Protein AF-A0A812J2Q9-F1 (afdb_monomer)

Sequence (132 aa):
MSLLRCLLPVFALGRAQEILLILEDYWERNSDLHEIPIFYNSPMATKCLRIFETYTNMCSVSVQEQANRCNNPWVLKYIQNMPDRHSFAAAEAEMGACVVLADTVQIHMSCPKSPPSFLGQKIAKVFGYPLS

Solvent-accessible surface area (backbone atoms only — not comparable to full-atom values): 7773 Å² total; per-residue (Å²): 134,87,72,50,70,48,69,43,81,31,55,61,66,67,71,40,57,55,51,51,47,51,51,42,56,49,46,73,75,33,72,84,48,68,81,45,52,35,36,35,38,42,77,57,37,57,55,43,39,56,50,48,58,74,46,34,88,78,50,58,69,71,59,35,54,38,38,74,69,74,43,56,79,66,65,61,88,64,52,42,82,46,90,47,70,68,61,47,56,54,48,57,75,74,51,64,52,37,38,38,39,34,23,56,68,54,52,63,70,68,41,84,81,67,61,81,71,58,61,57,53,54,44,29,65,73,74,69,48,83,87,129

Structure (mmCIF, N/CA/C/O backbone):
data_AF-A0A812J2Q9-F1
#
_entry.id   AF-A0A812J2Q9-F1
#
loop_
_atom_site.group_PDB
_atom_site.id
_atom_site.type_symbol
_atom_site.label_atom_id
_atom_site.label_alt_id
_atom_site.label_comp_id
_atom_site.label_asym_id
_atom_site.label_entity_id
_atom_site.label_seq_id
_atom_site.pdbx_PDB_ins_code
_atom_site.Cartn_x
_atom_site.Cartn_y
_atom_site.Cartn_z
_atom_site.occupancy
_atom_site.B_iso_or_equiv
_atom_site.auth_seq_id
_atom_site.auth_comp_id
_atom_site.auth_asym_id
_atom_site.auth_atom_id
_atom_site.pdbx_PDB_model_num
ATOM 1 N N . MET A 1 1 ? -0.285 -3.917 -28.839 1.00 39.91 1 MET A N 1
ATOM 2 C CA . MET A 1 1 ? -0.901 -3.894 -27.497 1.00 39.91 1 MET A CA 1
ATOM 3 C C . MET A 1 1 ? -0.196 -2.828 -26.686 1.00 39.91 1 MET A C 1
ATOM 5 O O . MET A 1 1 ? 1.020 -2.881 -26.561 1.00 39.91 1 MET A O 1
ATOM 9 N N . SER A 1 2 ? -0.923 -1.799 -26.264 1.00 44.34 2 SER A N 1
ATOM 10 C CA . SER A 1 2 ? -0.351 -0.651 -25.561 1.00 44.34 2 SER A CA 1
ATOM 11 C C . SER A 1 2 ? 0.029 -1.063 -24.138 1.00 44.34 2 SER A C 1
ATOM 13 O O . SER A 1 2 ? -0.849 -1.309 -23.320 1.00 44.34 2 SER A O 1
ATOM 15 N N . LEU A 1 3 ? 1.328 -1.166 -23.851 1.00 52.91 3 LEU A N 1
ATOM 16 C CA . LEU A 1 3 ? 1.852 -1.415 -22.506 1.00 52.91 3 LEU A CA 1
ATOM 17 C C . LEU A 1 3 ? 1.645 -0.150 -21.656 1.00 52.91 3 LEU A C 1
ATOM 19 O O . LEU A 1 3 ? 2.467 0.767 -21.681 1.00 52.91 3 LEU A O 1
ATOM 23 N N . LEU A 1 4 ? 0.509 -0.056 -20.963 1.00 58.88 4 LEU A N 1
ATOM 24 C CA . LEU A 1 4 ? 0.210 1.049 -20.051 1.00 58.88 4 LEU A CA 1
ATOM 25 C C . LEU A 1 4 ? 0.836 0.760 -18.687 1.00 58.88 4 LEU A C 1
ATOM 27 O O . LEU A 1 4 ? 0.384 -0.109 -17.951 1.00 58.88 4 LEU A O 1
ATOM 31 N N . ARG A 1 5 ? 1.902 1.494 -18.363 1.00 69.00 5 ARG A N 1
ATOM 32 C CA . ARG A 1 5 ? 2.649 1.353 -17.109 1.00 69.00 5 ARG A CA 1
ATOM 33 C C . ARG A 1 5 ? 2.601 2.661 -16.339 1.00 69.00 5 ARG A C 1
ATOM 35 O O . ARG A 1 5 ? 2.978 3.704 -16.880 1.00 69.00 5 ARG A O 1
ATOM 42 N N . CYS A 1 6 ? 2.168 2.601 -15.084 1.00 75.12 6 CYS A N 1
ATOM 43 C CA . CYS A 1 6 ? 2.201 3.740 -14.175 1.00 75.12 6 CYS A CA 1
ATOM 44 C C . CYS A 1 6 ? 3.389 3.586 -13.223 1.00 75.12 6 CYS A C 1
ATOM 46 O O . CYS A 1 6 ? 3.430 2.651 -12.427 1.00 75.12 6 CYS A O 1
ATOM 48 N N . LEU A 1 7 ? 4.359 4.498 -13.314 1.00 73.12 7 LEU A N 1
ATOM 49 C CA . LEU A 1 7 ? 5.449 4.602 -12.347 1.00 73.12 7 LEU A CA 1
ATOM 50 C C . LEU A 1 7 ? 5.128 5.741 -11.380 1.00 73.12 7 LEU A C 1
ATOM 52 O O . LEU A 1 7 ? 5.031 6.896 -11.799 1.00 73.12 7 LEU A O 1
ATOM 56 N N . LEU A 1 8 ? 4.986 5.412 -10.100 1.00 77.25 8 LEU A N 1
ATOM 57 C CA . LEU A 1 8 ? 4.725 6.365 -9.028 1.00 77.25 8 LEU A CA 1
ATOM 58 C C . LEU A 1 8 ? 6.016 6.584 -8.230 1.00 77.25 8 LEU A C 1
ATOM 60 O O . LEU A 1 8 ? 6.383 5.723 -7.426 1.00 77.25 8 LEU A O 1
ATOM 64 N N . PRO A 1 9 ? 6.733 7.706 -8.441 1.00 73.06 9 PRO A N 1
ATOM 65 C CA . PRO A 1 9 ? 7.849 8.067 -7.582 1.00 73.06 9 PRO A CA 1
ATOM 66 C C . PRO A 1 9 ? 7.309 8.442 -6.207 1.00 73.06 9 PRO A C 1
ATOM 68 O O . PRO A 1 9 ? 6.623 9.451 -6.045 1.00 73.06 9 PRO A O 1
ATOM 71 N N . VAL A 1 10 ? 7.638 7.636 -5.207 1.00 73.75 10 VAL A N 1
ATOM 72 C CA . VAL A 1 10 ? 7.234 7.879 -3.824 1.00 73.75 10 VAL A CA 1
ATOM 73 C C . VAL A 1 10 ? 8.465 8.018 -2.941 1.00 73.75 10 VAL A C 1
ATOM 75 O O . VAL A 1 10 ? 9.442 7.293 -3.089 1.00 73.75 10 VAL A O 1
ATOM 78 N N . PHE A 1 11 ? 8.467 8.968 -2.011 1.00 69.31 11 PHE A N 1
ATOM 79 C CA . PHE A 1 11 ? 9.503 8.980 -0.978 1.00 69.31 11 PHE A CA 1
ATOM 80 C C . PHE A 1 11 ? 9.246 7.835 -0.004 1.00 69.31 11 PHE A C 1
ATOM 82 O O . PHE A 1 11 ? 8.108 7.590 0.368 1.00 69.31 11 PHE A O 1
ATOM 89 N N . ALA A 1 12 ? 10.289 7.143 0.442 1.00 60.22 12 ALA A N 1
ATOM 90 C CA . ALA A 1 12 ? 10.134 5.928 1.241 1.00 60.22 12 ALA A CA 1
ATOM 91 C C . ALA A 1 12 ? 9.464 6.121 2.624 1.00 60.22 12 ALA A C 1
ATOM 93 O O . ALA A 1 12 ? 9.174 5.136 3.298 1.00 60.22 12 ALA A O 1
ATOM 94 N N . LEU A 1 13 ? 9.237 7.367 3.057 1.00 67.69 13 LEU A N 1
ATOM 95 C CA . LEU A 1 13 ? 8.728 7.742 4.377 1.00 67.69 13 LEU A CA 1
ATOM 96 C C . LEU A 1 13 ? 7.696 8.876 4.263 1.00 67.69 13 LEU A C 1
ATOM 98 O O . LEU A 1 13 ? 7.856 9.792 3.454 1.00 67.69 13 LEU A O 1
ATOM 102 N N . GLY A 1 14 ? 6.658 8.835 5.103 1.00 74.62 14 GLY A N 1
ATOM 103 C CA . GLY A 1 14 ? 5.620 9.866 5.181 1.00 74.62 14 GLY A CA 1
ATOM 104 C C . GLY A 1 14 ? 4.428 9.580 4.266 1.00 74.62 14 GLY A C 1
ATOM 105 O O . GLY A 1 14 ? 3.842 8.502 4.321 1.00 74.62 14 GLY A O 1
ATOM 106 N N . ARG A 1 15 ? 4.066 10.536 3.399 1.00 71.50 15 ARG A N 1
ATOM 107 C CA . ARG A 1 15 ? 2.838 10.493 2.573 1.00 71.50 15 ARG A CA 1
ATOM 108 C C . ARG A 1 15 ? 2.722 9.274 1.654 1.00 71.50 15 ARG A C 1
ATOM 110 O O . ARG A 1 15 ? 1.622 8.908 1.263 1.00 71.50 15 ARG A O 1
ATOM 117 N N . ALA A 1 16 ? 3.834 8.624 1.326 1.00 74.31 16 ALA A N 1
ATOM 118 C CA . ALA A 1 16 ? 3.821 7.400 0.532 1.00 74.31 16 ALA A CA 1
ATOM 119 C C . ALA A 1 16 ? 3.086 6.242 1.211 1.00 74.31 16 ALA A C 1
ATOM 121 O O . ALA A 1 16 ? 2.494 5.415 0.530 1.00 74.31 16 ALA A O 1
ATOM 122 N N . GLN A 1 17 ? 3.098 6.182 2.541 1.00 76.56 17 GLN A N 1
ATOM 123 C CA . GLN A 1 17 ? 2.401 5.124 3.268 1.00 76.56 17 GLN A CA 1
ATOM 124 C C . GLN A 1 17 ? 0.895 5.336 3.266 1.00 76.56 17 GLN A C 1
ATOM 126 O O . GLN A 1 17 ? 0.155 4.373 3.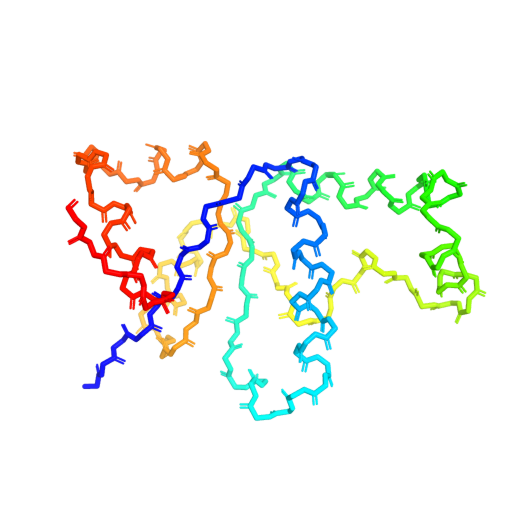120 1.00 76.56 17 GLN A O 1
ATOM 131 N N . GLU A 1 18 ? 0.445 6.590 3.321 1.00 80.44 18 GLU A N 1
ATOM 132 C CA . GLU A 1 18 ? -0.958 6.919 3.065 1.00 80.44 18 GLU A CA 1
ATOM 133 C C . GLU A 1 18 ? -1.358 6.519 1.640 1.00 80.44 18 GLU A C 1
ATOM 135 O O . GLU A 1 18 ? -2.406 5.915 1.457 1.00 80.44 18 GLU A O 1
ATOM 140 N N . ILE A 1 19 ? -0.506 6.781 0.639 1.00 82.81 19 ILE A N 1
ATOM 141 C CA . ILE A 1 19 ? -0.764 6.365 -0.751 1.00 82.81 19 ILE A CA 1
ATOM 142 C C . ILE A 1 19 ? -0.884 4.840 -0.857 1.00 82.81 19 ILE A C 1
ATOM 144 O O . ILE A 1 19 ? -1.794 4.364 -1.525 1.00 82.81 19 ILE A O 1
ATOM 148 N N . LEU A 1 20 ? -0.014 4.075 -0.191 1.00 83.62 20 LEU A N 1
ATOM 149 C CA . LEU A 1 20 ? -0.105 2.611 -0.166 1.00 83.62 20 LEU A CA 1
ATOM 150 C C . LEU A 1 20 ? -1.434 2.137 0.44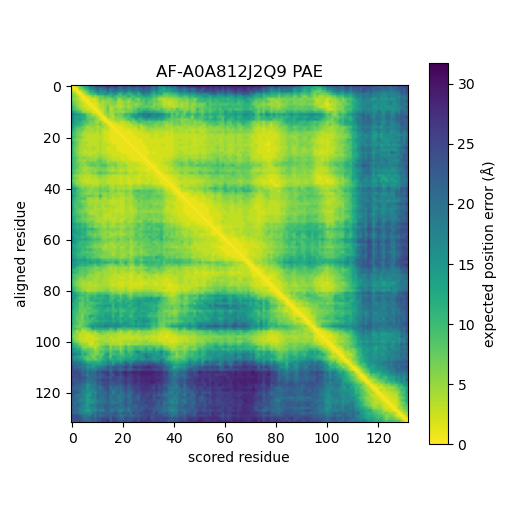1 1.00 83.62 20 LEU A C 1
ATOM 152 O O . LEU A 1 20 ? -2.087 1.282 -0.143 1.00 83.62 20 LEU A O 1
ATOM 156 N N . LEU A 1 21 ? -1.861 2.726 1.562 1.00 83.94 21 LEU A N 1
ATOM 157 C CA . LEU A 1 21 ? -3.135 2.388 2.206 1.00 83.94 21 LEU A CA 1
ATOM 158 C C . LEU A 1 21 ? -4.351 2.780 1.354 1.00 83.94 21 LEU A C 1
ATOM 160 O O . LEU A 1 21 ? -5.315 2.026 1.277 1.00 83.94 21 LEU A O 1
ATOM 164 N N . ILE A 1 22 ? -4.307 3.943 0.697 1.00 86.06 22 ILE A N 1
ATOM 165 C CA . ILE A 1 22 ? -5.374 4.401 -0.203 1.00 86.06 22 ILE A CA 1
ATOM 166 C C . ILE A 1 22 ? -5.472 3.482 -1.421 1.00 86.06 22 ILE A C 1
ATOM 168 O O . ILE A 1 22 ? -6.575 3.123 -1.819 1.00 86.06 22 ILE A O 1
ATOM 172 N N . LEU A 1 23 ? -4.338 3.101 -2.016 1.00 85.50 23 LEU A N 1
ATOM 173 C CA . LEU A 1 23 ? -4.314 2.176 -3.148 1.00 85.50 23 LEU A CA 1
ATOM 174 C C . LEU A 1 23 ? -4.844 0.797 -2.753 1.00 85.50 23 LEU A C 1
ATOM 176 O O . LEU A 1 23 ? -5.613 0.219 -3.512 1.00 85.50 23 LEU A O 1
ATOM 180 N N . GLU A 1 24 ? -4.484 0.304 -1.570 1.00 86.94 24 GLU A N 1
ATOM 181 C CA . GLU A 1 24 ? -4.987 -0.961 -1.029 1.00 86.94 24 GLU A CA 1
ATOM 182 C C . GLU A 1 24 ? -6.515 -0.937 -0.843 1.00 86.94 24 GLU A C 1
ATOM 184 O O . GLU A 1 24 ? -7.199 -1.821 -1.355 1.00 86.94 24 GLU A O 1
ATOM 189 N N . ASP A 1 25 ? -7.068 0.097 -0.194 1.00 85.75 25 ASP A N 1
ATOM 190 C CA . ASP A 1 25 ? -8.524 0.255 -0.004 1.00 85.75 25 ASP A CA 1
ATOM 191 C C . ASP A 1 25 ? -9.255 0.465 -1.342 1.00 85.75 25 ASP A C 1
ATOM 193 O O . ASP A 1 25 ? -10.354 -0.047 -1.558 1.00 85.75 25 ASP A O 1
ATOM 197 N N . TYR A 1 26 ? -8.637 1.183 -2.284 1.00 87.81 26 TYR A N 1
ATOM 198 C CA . TYR A 1 26 ? -9.201 1.376 -3.616 1.00 87.81 26 TYR A CA 1
ATOM 199 C C . TYR A 1 26 ? -9.236 0.068 -4.413 1.00 87.81 26 TYR A C 1
ATOM 201 O O . TYR A 1 26 ? -10.263 -0.235 -5.016 1.00 87.81 26 TYR A O 1
ATOM 209 N N . TRP A 1 27 ? -8.171 -0.738 -4.384 1.00 90.06 27 TRP A N 1
ATOM 210 C CA . TRP A 1 27 ? -8.173 -2.055 -5.025 1.00 90.06 27 TRP A CA 1
ATOM 211 C C . TRP A 1 27 ? -9.158 -3.007 -4.350 1.00 90.06 27 TRP A C 1
ATOM 213 O O . TRP A 1 27 ? -9.883 -3.711 -5.043 1.00 90.06 27 TRP A O 1
ATOM 223 N N . GLU A 1 28 ? -9.276 -2.994 -3.020 1.00 88.00 28 GLU A N 1
ATOM 224 C CA . GLU A 1 28 ? -10.245 -3.839 -2.310 1.00 88.00 28 GLU A CA 1
ATOM 225 C C . GLU A 1 28 ? -11.697 -3.563 -2.747 1.00 88.00 28 GLU A C 1
ATOM 227 O O . GLU A 1 28 ? -12.504 -4.489 -2.828 1.00 88.00 28 GLU A O 1
ATOM 232 N N . ARG A 1 29 ? -12.023 -2.310 -3.092 1.00 88.38 29 ARG A N 1
ATOM 233 C CA . ARG A 1 29 ? -13.367 -1.888 -3.528 1.00 88.38 29 ARG A CA 1
ATOM 234 C C . ARG A 1 29 ? -13.650 -2.084 -5.020 1.00 88.38 29 ARG A C 1
ATOM 236 O O . ARG A 1 29 ? -14.819 -2.068 -5.399 1.00 88.38 29 ARG A O 1
ATOM 243 N N . ASN A 1 30 ? -12.621 -2.242 -5.852 1.00 89.31 30 ASN A N 1
ATOM 244 C CA . ASN A 1 30 ? -12.739 -2.299 -7.313 1.00 89.31 30 ASN A CA 1
ATOM 245 C C . ASN A 1 30 ? -12.169 -3.627 -7.832 1.00 89.31 30 ASN A C 1
ATOM 247 O O . ASN A 1 30 ? -10.983 -3.741 -8.146 1.00 89.31 30 ASN A O 1
ATOM 251 N N . SER A 1 31 ? -13.021 -4.653 -7.908 1.00 88.75 31 SER A N 1
ATOM 252 C CA . SER A 1 31 ? -12.631 -6.005 -8.339 1.00 88.75 31 SER A CA 1
ATOM 253 C C . SER A 1 31 ? -12.173 -6.082 -9.798 1.00 88.75 31 SER A C 1
ATOM 255 O O . SER A 1 31 ? -11.406 -6.964 -10.162 1.00 88.75 31 SER A O 1
ATOM 257 N N . ASP A 1 32 ? -12.626 -5.152 -10.636 1.00 85.62 32 ASP A N 1
ATOM 258 C CA . ASP A 1 32 ? -12.197 -4.977 -12.026 1.00 85.62 32 ASP A CA 1
ATOM 259 C C . ASP A 1 32 ? -10.710 -4.609 -12.148 1.00 85.62 32 ASP A C 1
ATOM 261 O O . ASP A 1 32 ? -10.078 -4.907 -13.160 1.00 85.62 32 ASP A O 1
ATOM 265 N N . LEU A 1 33 ? -10.119 -4.022 -11.103 1.00 83.44 33 LEU A N 1
ATOM 266 C CA . LEU A 1 33 ? -8.702 -3.656 -11.073 1.00 83.44 33 LEU A CA 1
ATOM 267 C C . LEU A 1 33 ? -7.796 -4.773 -10.549 1.00 83.44 33 LEU A C 1
ATOM 269 O O . LEU A 1 33 ? -6.575 -4.640 -10.617 1.00 83.44 33 LEU A O 1
ATOM 273 N N . HIS A 1 34 ? -8.351 -5.887 -10.061 1.00 85.62 34 HIS A N 1
ATOM 274 C CA . HIS A 1 34 ? -7.557 -7.007 -9.532 1.00 85.62 34 HIS A CA 1
ATOM 275 C C . HIS A 1 34 ? -6.702 -7.684 -10.610 1.00 85.62 34 HIS A C 1
ATOM 277 O O . HIS A 1 34 ? -5.706 -8.327 -10.288 1.00 85.62 34 HIS A O 1
ATOM 283 N N . GLU A 1 35 ? -7.046 -7.490 -11.885 1.00 82.75 35 GLU A N 1
ATOM 284 C CA . GLU A 1 35 ? -6.239 -7.922 -13.031 1.00 82.75 35 GLU A CA 1
ATOM 285 C C . GLU A 1 35 ? -4.958 -7.088 -13.215 1.00 82.75 35 GLU A C 1
ATOM 287 O O . GLU A 1 35 ? -4.023 -7.531 -13.883 1.00 82.75 35 GLU A O 1
ATOM 292 N N . ILE A 1 36 ? -4.896 -5.886 -12.628 1.00 83.31 36 ILE A N 1
ATOM 293 C CA . ILE A 1 36 ? -3.760 -4.966 -12.721 1.00 83.31 36 ILE A CA 1
ATOM 294 C C . ILE A 1 36 ? -2.936 -5.076 -11.432 1.00 83.31 36 ILE A C 1
ATOM 296 O O . ILE A 1 36 ? -3.338 -4.536 -10.396 1.00 83.31 36 ILE A O 1
ATOM 300 N N . PRO A 1 37 ? -1.764 -5.734 -11.466 1.00 83.00 37 PRO A N 1
ATOM 301 C CA . PRO A 1 37 ? -0.946 -5.892 -10.277 1.00 83.00 37 PRO A CA 1
ATOM 302 C C . PRO A 1 37 ? -0.269 -4.576 -9.873 1.00 83.00 37 PRO A C 1
ATOM 304 O O . PRO A 1 37 ? 0.209 -3.804 -10.719 1.00 83.00 37 PRO A O 1
ATOM 307 N N . ILE A 1 38 ? -0.183 -4.359 -8.557 1.00 86.56 38 ILE A N 1
ATOM 308 C CA . ILE A 1 38 ? 0.589 -3.275 -7.952 1.00 86.56 38 ILE A CA 1
ATOM 309 C C . ILE A 1 38 ? 1.860 -3.849 -7.336 1.00 86.56 38 ILE A C 1
ATOM 311 O O . ILE A 1 38 ? 1.826 -4.736 -6.482 1.00 86.56 38 ILE A O 1
ATOM 315 N N . PHE A 1 39 ? 2.990 -3.269 -7.716 1.00 84.50 39 PHE A N 1
ATOM 316 C CA . PHE A 1 39 ? 4.289 -3.590 -7.152 1.00 84.50 39 PHE A CA 1
ATOM 317 C C . PHE A 1 39 ? 4.858 -2.400 -6.414 1.00 84.50 39 PHE A C 1
ATOM 319 O O . PHE A 1 39 ? 4.784 -1.272 -6.899 1.00 84.50 39 PHE A O 1
ATOM 326 N N . TYR A 1 40 ? 5.501 -2.654 -5.281 1.00 82.75 40 TYR A N 1
ATOM 327 C CA . TYR A 1 40 ? 6.387 -1.683 -4.665 1.00 82.75 40 TYR A CA 1
ATOM 328 C C . TYR A 1 40 ? 7.816 -2.224 -4.633 1.00 82.75 40 TYR A C 1
ATOM 330 O O . TYR A 1 40 ? 8.055 -3.378 -4.282 1.00 82.75 40 TYR A O 1
ATOM 338 N N . ASN A 1 41 ? 8.773 -1.378 -5.002 1.00 77.00 41 ASN A N 1
ATOM 339 C CA . ASN A 1 41 ? 10.196 -1.675 -4.937 1.00 77.00 41 ASN A CA 1
ATOM 340 C C . ASN A 1 41 ? 10.862 -0.627 -4.045 1.00 77.00 41 ASN A C 1
ATOM 342 O O . ASN A 1 41 ? 11.283 0.443 -4.486 1.00 77.00 41 ASN A O 1
ATOM 346 N N . SER A 1 42 ? 10.867 -0.898 -2.740 1.00 76.94 42 SER A N 1
ATOM 347 C CA . SER A 1 42 ? 11.659 -0.112 -1.800 1.00 76.94 42 SER A CA 1
ATOM 348 C C . SER A 1 42 ? 11.998 -0.929 -0.548 1.00 76.94 42 SER A C 1
ATOM 350 O O . SER A 1 42 ? 11.111 -1.272 0.252 1.00 76.94 42 SER A O 1
ATOM 352 N N . PRO A 1 43 ? 13.292 -1.210 -0.307 1.00 75.38 43 PRO A N 1
ATOM 353 C CA . PRO A 1 43 ? 13.723 -1.853 0.929 1.00 75.38 43 PRO A CA 1
ATOM 354 C C . PRO A 1 43 ? 13.469 -0.952 2.145 1.00 75.38 43 PRO A C 1
ATOM 356 O O . PRO A 1 43 ? 13.247 -1.452 3.248 1.00 75.38 43 PRO A O 1
ATOM 359 N N . MET A 1 44 ? 13.462 0.373 1.956 1.00 76.25 44 MET A N 1
ATOM 360 C CA . MET A 1 44 ? 13.081 1.318 3.002 1.00 76.25 44 MET A CA 1
ATOM 361 C C . MET A 1 44 ? 11.590 1.209 3.317 1.00 76.25 44 MET A C 1
ATOM 363 O O . MET A 1 44 ? 11.264 1.029 4.486 1.00 76.25 44 MET A O 1
ATOM 367 N N . ALA A 1 45 ? 10.700 1.214 2.317 1.00 76.69 45 ALA A N 1
ATOM 368 C CA . ALA A 1 45 ? 9.260 1.063 2.559 1.00 76.69 45 ALA A CA 1
ATOM 369 C C . ALA A 1 45 ? 8.936 -0.245 3.300 1.00 76.69 45 ALA A C 1
ATOM 371 O O . ALA A 1 45 ? 8.183 -0.226 4.270 1.00 76.69 45 ALA A O 1
ATOM 372 N N . THR A 1 46 ? 9.591 -1.353 2.928 1.00 81.00 46 THR A N 1
ATOM 373 C CA . THR A 1 46 ? 9.443 -2.652 3.615 1.00 81.00 46 THR A CA 1
ATOM 374 C C . THR A 1 46 ? 9.783 -2.553 5.106 1.00 81.00 46 THR A C 1
ATOM 376 O O . THR A 1 46 ? 9.045 -3.039 5.962 1.00 81.00 46 THR A O 1
ATOM 379 N N . LYS A 1 47 ? 10.915 -1.914 5.438 1.00 82.56 47 LYS A N 1
ATOM 380 C CA . LYS A 1 47 ? 11.327 -1.693 6.833 1.00 82.56 47 LYS A CA 1
ATOM 381 C C . LYS A 1 47 ? 10.360 -0.767 7.557 1.00 82.56 47 LYS A C 1
ATOM 383 O O . LYS A 1 47 ? 10.044 -1.012 8.716 1.00 82.56 47 LYS A O 1
ATOM 388 N N . CYS A 1 48 ? 9.881 0.268 6.874 1.00 81.81 48 CYS A N 1
ATOM 389 C CA . CYS A 1 48 ? 8.939 1.213 7.445 1.00 81.81 48 CYS A CA 1
ATOM 390 C C . CYS A 1 48 ? 7.624 0.515 7.792 1.00 81.81 48 CYS A C 1
ATOM 392 O O . CYS A 1 48 ? 7.209 0.625 8.934 1.00 81.81 48 CYS A O 1
ATOM 394 N N . LEU A 1 49 ? 7.023 -0.277 6.897 1.00 83.19 49 LEU A N 1
ATOM 395 C CA . LEU A 1 49 ? 5.779 -1.009 7.190 1.00 83.19 49 LEU A CA 1
ATOM 396 C C . LEU A 1 49 ? 5.866 -1.833 8.490 1.00 83.19 49 LEU A C 1
ATOM 398 O O . LEU A 1 49 ? 4.953 -1.763 9.303 1.00 83.19 49 LEU A O 1
ATOM 402 N N . ARG A 1 50 ? 7.000 -2.499 8.761 1.00 85.44 50 ARG A N 1
ATOM 403 C CA . ARG A 1 50 ? 7.230 -3.221 10.035 1.00 85.44 50 ARG A CA 1
ATOM 404 C C . ARG A 1 50 ? 7.304 -2.306 11.262 1.00 85.44 50 ARG A C 1
ATOM 406 O O . ARG A 1 50 ? 6.841 -2.660 12.345 1.00 85.44 50 ARG A O 1
ATOM 413 N N . ILE A 1 51 ? 7.918 -1.133 11.115 1.00 85.00 51 ILE A N 1
ATOM 414 C CA . ILE A 1 51 ? 7.962 -0.122 12.181 1.00 85.00 51 ILE A CA 1
ATOM 415 C C . ILE A 1 51 ? 6.541 0.372 12.463 1.00 85.00 51 ILE A C 1
ATOM 417 O O . ILE A 1 51 ? 6.131 0.408 13.617 1.00 85.00 51 ILE A O 1
ATOM 421 N N . PHE A 1 52 ? 5.769 0.696 11.426 1.00 83.25 52 PHE A N 1
ATOM 422 C CA . PHE A 1 52 ? 4.388 1.152 11.582 1.00 83.25 52 PHE A CA 1
ATOM 423 C C . PHE A 1 52 ? 3.482 0.088 12.189 1.00 83.25 52 PHE A C 1
ATOM 425 O O . PHE A 1 52 ? 2.685 0.411 13.062 1.00 83.25 52 PHE A O 1
ATOM 432 N N . GLU A 1 53 ? 3.683 -1.175 11.827 1.00 85.88 53 GLU A N 1
ATOM 433 C CA . GLU A 1 53 ? 3.036 -2.308 12.481 1.00 85.88 53 GLU A CA 1
ATOM 434 C C . GLU A 1 53 ? 3.325 -2.324 13.991 1.00 85.88 53 GLU A C 1
ATOM 436 O O . GLU A 1 53 ? 2.395 -2.374 14.798 1.00 85.88 53 GLU A O 1
ATOM 441 N N . THR A 1 54 ? 4.593 -2.160 14.384 1.00 86.56 54 THR A N 1
ATOM 442 C CA . THR A 1 54 ? 5.024 -2.159 15.795 1.00 86.56 54 THR A CA 1
ATOM 443 C C . THR A 1 54 ? 4.490 -0.948 16.572 1.00 86.56 54 THR A C 1
ATOM 445 O O . THR A 1 54 ? 4.103 -1.067 17.733 1.00 86.56 54 THR A O 1
ATOM 448 N N . TYR A 1 55 ? 4.440 0.223 15.935 1.00 84.31 55 TYR A N 1
ATOM 449 C CA . TYR A 1 55 ? 3.990 1.483 16.532 1.00 84.31 55 TYR A CA 1
ATOM 450 C C . TYR A 1 55 ? 2.557 1.859 16.123 1.00 84.31 55 TYR A C 1
ATOM 452 O O . TYR A 1 55 ? 2.203 3.040 16.115 1.00 84.31 55 TYR A O 1
ATOM 460 N N . THR A 1 56 ? 1.701 0.872 15.833 1.00 84.69 56 THR A N 1
ATOM 461 C CA . THR A 1 56 ? 0.301 1.113 15.433 1.00 84.69 56 THR A CA 1
ATOM 462 C C . THR A 1 56 ? -0.459 1.945 16.474 1.00 84.69 56 THR A C 1
ATOM 464 O O . THR A 1 56 ?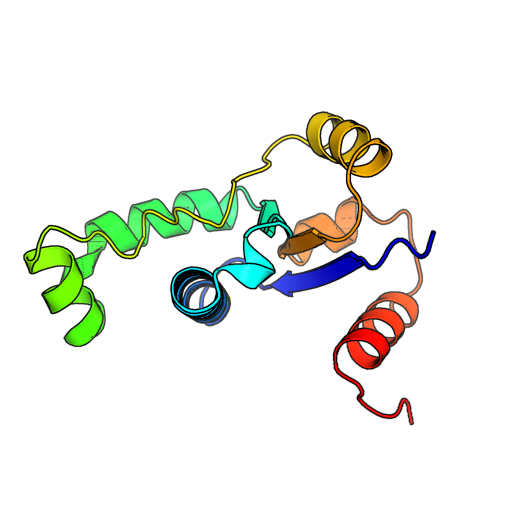 -1.246 2.815 16.111 1.00 84.69 56 THR A O 1
ATOM 467 N N . ASN A 1 57 ? -0.138 1.787 17.761 1.00 83.62 57 ASN A N 1
ATOM 468 C CA . ASN A 1 57 ? -0.729 2.555 18.869 1.00 83.62 57 ASN A CA 1
ATOM 469 C C . ASN A 1 57 ? -0.444 4.069 18.816 1.00 83.62 57 ASN A C 1
ATOM 471 O O . ASN A 1 57 ? -1.088 4.840 19.519 1.00 83.62 57 ASN A O 1
ATOM 475 N N . MET A 1 58 ? 0.524 4.498 18.002 1.00 83.94 58 MET A N 1
ATOM 476 C CA . MET A 1 58 ? 0.863 5.908 17.779 1.00 83.94 58 MET A CA 1
ATOM 477 C C . MET A 1 58 ? 0.249 6.460 16.481 1.00 83.94 58 MET A C 1
ATOM 479 O O . MET A 1 58 ? 0.436 7.633 16.162 1.00 83.94 58 MET A O 1
ATOM 483 N N . CYS A 1 59 ? -0.455 5.626 15.710 1.00 83.50 59 CYS A N 1
ATOM 484 C CA . CYS A 1 59 ? -1.110 6.016 14.463 1.00 83.50 59 CYS A CA 1
ATOM 485 C C . CYS A 1 59 ? -2.498 6.621 14.727 1.00 83.50 59 CYS A C 1
ATOM 487 O O . CYS A 1 59 ? -2.947 6.706 15.866 1.00 83.50 59 CYS A O 1
ATOM 489 N N . SER A 1 60 ? -3.198 7.059 13.678 1.00 84.19 60 SER A N 1
ATOM 490 C CA . SER A 1 60 ? -4.559 7.600 13.823 1.00 84.19 60 SER A CA 1
ATOM 491 C C . SER A 1 60 ? -5.537 6.591 14.447 1.00 84.19 60 SER A C 1
ATOM 493 O O . SER A 1 60 ? -5.373 5.381 14.285 1.00 84.19 60 SER A O 1
ATOM 495 N N . VAL A 1 61 ? -6.586 7.090 15.113 1.00 86.31 61 VAL A N 1
ATOM 496 C CA . VAL A 1 61 ? -7.610 6.258 15.779 1.00 86.31 61 VAL A CA 1
ATOM 497 C C . VAL A 1 61 ? -8.228 5.242 14.814 1.00 86.31 61 VAL A C 1
ATOM 499 O O . VAL A 1 61 ? -8.371 4.080 15.170 1.00 86.31 61 VAL A O 1
ATOM 502 N N . SER A 1 62 ? -8.493 5.628 13.564 1.00 82.38 62 SER A N 1
ATOM 503 C CA . SER A 1 62 ? -9.052 4.725 12.550 1.00 82.38 62 SER A CA 1
ATOM 504 C C . SER A 1 62 ? -8.144 3.523 12.257 1.00 82.38 62 SER A C 1
ATOM 506 O O . SER A 1 62 ? -8.613 2.392 12.168 1.00 82.38 62 SER A O 1
ATOM 508 N N . VAL A 1 63 ? -6.830 3.756 12.154 1.00 82.25 63 VAL A N 1
ATOM 509 C CA . VAL A 1 63 ? -5.826 2.700 11.928 1.00 82.25 63 VAL A CA 1
ATOM 510 C C . VAL A 1 63 ? -5.719 1.794 13.157 1.00 82.25 63 VAL A C 1
ATOM 512 O O . VAL A 1 63 ? -5.642 0.574 13.017 1.00 82.25 63 VAL A O 1
ATOM 515 N N . GLN A 1 64 ? -5.771 2.375 14.361 1.00 85.75 64 GLN A N 1
ATOM 516 C CA . GLN A 1 64 ? -5.785 1.614 15.613 1.00 85.75 64 GLN A CA 1
ATOM 517 C C . GLN A 1 64 ? -7.027 0.722 15.721 1.00 85.75 64 GLN A C 1
ATOM 519 O O . GLN A 1 64 ? -6.913 -0.457 16.040 1.00 85.75 64 GLN A O 1
ATOM 524 N N . GLU A 1 65 ? -8.215 1.251 15.420 1.00 86.69 65 GLU A N 1
ATOM 525 C CA . GLU A 1 65 ? -9.464 0.486 15.430 1.00 86.69 65 GLU A CA 1
ATOM 526 C C . GLU A 1 65 ? -9.435 -0.675 14.435 1.00 86.69 65 GLU A C 1
ATOM 528 O O . GLU A 1 65 ? -9.895 -1.772 14.755 1.00 86.69 65 GLU A O 1
ATOM 533 N N . GLN A 1 66 ? -8.875 -0.458 13.246 1.00 81.75 66 GLN A N 1
ATOM 534 C CA . GLN A 1 66 ? -8.747 -1.494 12.226 1.00 81.75 66 GLN A CA 1
ATOM 535 C C . GLN A 1 66 ? -7.811 -2.620 12.687 1.00 81.75 66 GLN A C 1
ATOM 537 O O . GLN A 1 66 ? -8.185 -3.794 12.622 1.00 81.75 66 GLN A O 1
ATOM 542 N N . ALA A 1 67 ? -6.664 -2.266 13.273 1.00 83.88 67 ALA A N 1
ATOM 543 C CA . ALA A 1 67 ? -5.747 -3.232 13.867 1.00 83.88 67 ALA A CA 1
ATOM 544 C C . ALA A 1 67 ? -6.378 -3.997 15.048 1.00 83.88 67 ALA A C 1
ATOM 546 O O . ALA A 1 67 ? -6.231 -5.217 15.138 1.00 83.88 67 ALA A O 1
ATOM 547 N N . ASN A 1 68 ? -7.154 -3.318 15.901 1.00 84.94 68 ASN A N 1
ATOM 548 C CA . ASN A 1 68 ? -7.881 -3.933 17.020 1.00 84.94 68 ASN A CA 1
ATOM 549 C C . ASN A 1 68 ? -8.956 -4.932 16.562 1.00 84.94 68 ASN A C 1
ATOM 551 O O . ASN A 1 68 ? -9.280 -5.864 17.294 1.00 84.94 68 ASN A O 1
ATOM 555 N N . ARG A 1 69 ? -9.487 -4.782 15.342 1.00 86.56 69 ARG A N 1
ATOM 556 C CA . ARG A 1 69 ? -10.408 -5.742 14.704 1.00 86.56 69 ARG A CA 1
ATOM 557 C C . ARG A 1 69 ? -9.681 -6.914 14.030 1.00 86.56 69 ARG A C 1
ATOM 559 O O . ARG A 1 69 ? -10.264 -7.582 13.181 1.00 86.56 69 ARG A O 1
ATOM 566 N N . CYS A 1 70 ? -8.413 -7.145 14.376 1.00 79.81 70 CYS A N 1
ATOM 567 C CA . CYS A 1 70 ? -7.536 -8.139 13.754 1.00 79.81 70 CYS A CA 1
ATOM 568 C C . CYS A 1 70 ? -7.313 -7.922 12.245 1.00 79.81 70 CYS A C 1
ATOM 570 O O . CYS A 1 70 ? -6.921 -8.856 11.547 1.00 79.81 70 CYS A O 1
ATOM 572 N N . ASN A 1 71 ? -7.530 -6.705 11.733 1.00 81.56 71 ASN A N 1
ATOM 573 C CA . ASN A 1 71 ? -7.255 -6.353 10.344 1.00 81.56 71 ASN A CA 1
ATOM 574 C C . ASN A 1 71 ? -6.030 -5.437 10.293 1.00 81.56 71 ASN A C 1
ATOM 576 O O . ASN A 1 71 ? -6.150 -4.228 10.465 1.00 81.56 71 ASN A O 1
ATOM 580 N N . ASN A 1 72 ? -4.841 -6.013 10.113 1.00 83.31 72 ASN A N 1
ATOM 581 C CA . ASN A 1 72 ? -3.601 -5.245 10.113 1.00 83.31 72 ASN A CA 1
ATOM 582 C C . ASN A 1 72 ? -3.483 -4.405 8.824 1.00 83.31 72 ASN A C 1
ATOM 584 O O . ASN A 1 72 ? -3.259 -4.981 7.759 1.00 83.31 72 ASN A O 1
ATOM 588 N N . PRO A 1 73 ? -3.578 -3.063 8.900 1.00 81.19 73 PRO A N 1
ATOM 589 C CA . PRO A 1 73 ? -3.561 -2.207 7.715 1.00 81.19 73 PRO A CA 1
ATOM 590 C C . PRO A 1 73 ? -2.187 -2.168 7.032 1.00 81.19 73 PRO A C 1
ATOM 592 O O . PRO A 1 73 ? -2.076 -1.753 5.885 1.00 81.19 73 PRO A O 1
ATOM 595 N N . TRP A 1 74 ? -1.128 -2.613 7.711 1.00 84.50 74 TRP A N 1
ATOM 596 C CA . TRP A 1 74 ? 0.235 -2.634 7.179 1.00 84.50 74 TRP A CA 1
ATOM 597 C C . TRP A 1 74 ? 0.564 -3.926 6.421 1.00 84.50 74 TRP A C 1
ATOM 599 O O . TRP A 1 74 ? 1.622 -4.015 5.793 1.00 84.50 74 TRP A O 1
ATOM 609 N N . VAL A 1 75 ? -0.343 -4.911 6.454 1.00 85.62 75 VAL A N 1
ATOM 610 C CA . VAL A 1 75 ? -0.284 -6.129 5.638 1.00 85.62 75 VAL A CA 1
ATOM 611 C C . VAL A 1 75 ? -1.136 -5.909 4.392 1.00 85.62 75 VAL A C 1
ATOM 613 O O . VAL A 1 75 ? -2.344 -6.130 4.390 1.00 85.62 75 VAL A O 1
ATOM 616 N N . LEU A 1 76 ? -0.478 -5.448 3.333 1.00 86.38 76 LEU A N 1
ATOM 617 C CA . LEU A 1 76 ? -1.099 -5.142 2.046 1.00 86.38 76 LEU A CA 1
ATOM 618 C C . LEU A 1 76 ? -1.332 -6.447 1.266 1.00 86.38 76 LEU A C 1
ATOM 620 O O . LEU A 1 76 ? -0.397 -7.227 1.073 1.00 86.38 76 LEU A O 1
ATOM 624 N N . LYS A 1 77 ? -2.569 -6.699 0.835 1.00 87.69 77 LYS A N 1
ATOM 625 C CA . LYS A 1 77 ? -2.983 -7.891 0.080 1.00 87.69 77 LYS A CA 1
ATOM 626 C C . LYS A 1 77 ? -2.769 -7.704 -1.419 1.00 87.69 77 LYS A C 1
ATOM 628 O O . LYS A 1 77 ? -2.388 -8.654 -2.100 1.00 87.69 77 LYS A O 1
ATOM 633 N N . TYR A 1 78 ? -3.021 -6.498 -1.929 1.00 87.50 78 TYR A N 1
ATOM 634 C CA . TYR A 1 78 ? -2.996 -6.207 -3.367 1.00 87.50 78 TYR A CA 1
ATOM 635 C C . TYR A 1 78 ? -1.661 -5.621 -3.836 1.00 87.50 78 TYR A C 1
ATOM 637 O O . TYR A 1 78 ? -1.380 -5.598 -5.035 1.00 87.50 78 TYR A O 1
ATOM 645 N N . ILE A 1 79 ? -0.816 -5.177 -2.902 1.00 88.06 79 ILE A N 1
ATOM 646 C CA . ILE A 1 79 ? 0.477 -4.556 -3.198 1.00 88.06 79 ILE A CA 1
ATOM 647 C C . ILE A 1 79 ? 1.615 -5.518 -2.848 1.00 88.06 79 ILE A C 1
ATOM 649 O O . ILE A 1 79 ? 1.875 -5.817 -1.682 1.00 88.06 79 ILE A O 1
ATOM 653 N N . GLN A 1 80 ? 2.343 -5.971 -3.868 1.00 86.62 80 GLN A N 1
ATOM 654 C CA . GLN A 1 80 ? 3.412 -6.958 -3.717 1.00 86.62 80 GLN A CA 1
ATOM 655 C C . GLN A 1 80 ? 4.793 -6.302 -3.630 1.00 86.62 80 GLN A C 1
ATOM 657 O O . GLN A 1 80 ? 5.116 -5.381 -4.384 1.00 86.62 80 GLN A O 1
ATOM 662 N N . ASN A 1 81 ? 5.637 -6.810 -2.728 1.00 83.31 81 ASN A N 1
ATOM 663 C CA . ASN A 1 81 ? 7.035 -6.396 -2.650 1.00 83.31 81 ASN A CA 1
ATOM 664 C C . ASN A 1 81 ? 7.838 -7.065 -3.765 1.0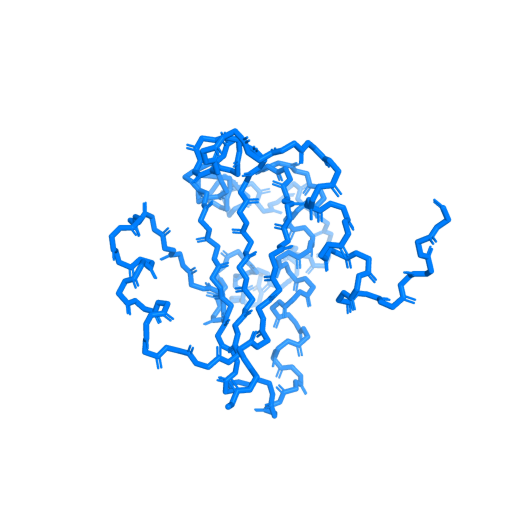0 83.31 81 ASN A C 1
ATOM 666 O O . ASN A 1 81 ? 7.927 -8.292 -3.801 1.00 83.31 81 ASN A O 1
ATOM 670 N N . MET A 1 82 ? 8.480 -6.270 -4.616 1.00 77.38 82 MET A N 1
ATOM 671 C CA . MET A 1 82 ? 9.492 -6.753 -5.550 1.00 77.38 82 MET A CA 1
ATOM 672 C C . MET A 1 82 ? 10.863 -6.204 -5.150 1.00 77.38 82 MET A C 1
ATOM 674 O O . MET A 1 82 ? 11.257 -5.146 -5.636 1.00 77.38 82 MET A O 1
ATOM 678 N N . PRO A 1 83 ? 11.609 -6.906 -4.277 1.00 66.06 83 PRO A N 1
ATOM 679 C CA . PRO A 1 83 ? 12.929 -6.456 -3.842 1.00 66.06 83 PRO A CA 1
ATOM 680 C C . PRO A 1 83 ? 14.015 -6.657 -4.910 1.00 66.06 83 PRO A C 1
ATOM 682 O O . PRO A 1 83 ? 15.076 -6.039 -4.824 1.00 66.06 83 PRO A O 1
ATOM 685 N N . ASP A 1 84 ? 13.776 -7.525 -5.897 1.00 68.88 84 ASP A N 1
ATOM 686 C CA . ASP A 1 84 ? 14.769 -7.931 -6.886 1.00 68.88 84 ASP A CA 1
ATOM 687 C C . ASP A 1 84 ? 14.468 -7.356 -8.282 1.00 68.88 84 ASP A C 1
ATOM 689 O O . ASP A 1 84 ? 13.383 -7.511 -8.849 1.00 68.88 84 ASP A O 1
ATOM 693 N N . ARG A 1 85 ? 15.469 -6.681 -8.855 1.00 63.19 85 ARG A N 1
ATOM 694 C CA . ARG A 1 85 ? 15.370 -5.985 -10.146 1.00 63.19 85 ARG A CA 1
ATOM 695 C C . ARG A 1 85 ? 15.338 -6.936 -11.348 1.00 63.19 85 ARG A C 1
ATOM 697 O O . ARG A 1 85 ? 14.759 -6.585 -12.373 1.00 63.19 85 ARG A O 1
ATOM 704 N N . HIS A 1 86 ? 15.951 -8.114 -11.250 1.00 62.94 86 HIS A N 1
ATOM 705 C CA . HIS A 1 86 ? 15.895 -9.120 -12.314 1.00 62.94 86 HIS A CA 1
ATOM 706 C C . HIS A 1 86 ? 14.508 -9.754 -12.387 1.00 62.94 86 HIS A C 1
ATOM 708 O O . HIS A 1 86 ? 13.977 -9.952 -13.478 1.00 62.94 86 HIS A O 1
ATOM 714 N N . SER A 1 87 ? 13.899 -9.969 -11.223 1.00 64.38 87 SER A N 1
ATOM 715 C CA . SER A 1 87 ? 12.514 -10.428 -11.088 1.00 64.38 87 SER A CA 1
ATOM 716 C C . SER A 1 87 ? 11.542 -9.422 -11.708 1.00 64.38 87 SER A C 1
ATOM 718 O O . SER A 1 87 ? 10.631 -9.810 -12.433 1.00 64.38 87 SER A O 1
ATOM 720 N N . PHE A 1 88 ? 11.805 -8.123 -11.517 1.00 65.44 88 PHE A N 1
ATOM 721 C CA . PHE A 1 88 ? 11.045 -7.053 -12.163 1.00 65.44 88 PHE A CA 1
ATOM 722 C C . PHE A 1 88 ? 11.155 -7.090 -13.691 1.00 65.44 88 PHE A C 1
ATOM 724 O O . PHE A 1 88 ? 10.138 -7.015 -14.365 1.00 65.44 88 PHE A O 1
ATOM 731 N N . ALA A 1 89 ? 12.362 -7.220 -14.250 1.00 63.75 89 ALA A N 1
ATOM 732 C CA . ALA A 1 89 ? 12.560 -7.218 -15.703 1.00 63.75 89 ALA A CA 1
ATOM 733 C C . ALA A 1 89 ? 11.914 -8.433 -16.397 1.00 63.75 89 ALA A C 1
ATOM 735 O O . ALA A 1 89 ? 11.407 -8.310 -17.511 1.00 63.75 89 ALA A O 1
ATOM 736 N N . ALA A 1 90 ? 11.911 -9.595 -15.737 1.00 63.66 90 ALA A N 1
ATOM 737 C CA . ALA A 1 90 ? 11.215 -10.784 -16.222 1.00 63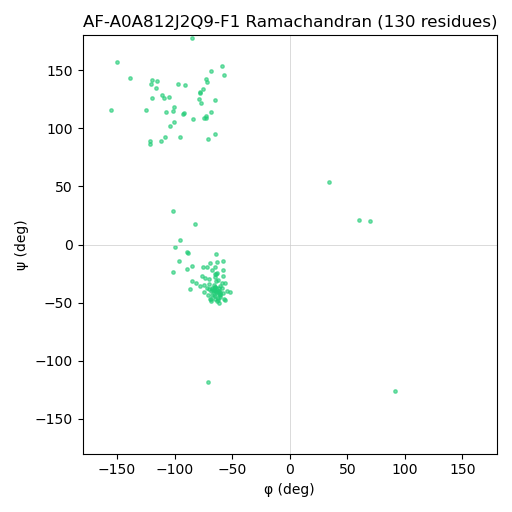.66 90 ALA A CA 1
ATOM 738 C C . ALA A 1 90 ? 9.688 -10.608 -16.157 1.00 63.66 90 ALA A C 1
ATOM 740 O O . ALA A 1 90 ? 9.005 -10.816 -17.158 1.00 63.66 90 ALA A O 1
ATOM 741 N N . ALA A 1 91 ? 9.165 -10.119 -15.026 1.00 62.53 91 ALA A N 1
ATOM 742 C CA . ALA A 1 91 ? 7.749 -9.788 -14.881 1.00 62.53 91 ALA A CA 1
ATOM 743 C C . ALA A 1 91 ? 7.307 -8.702 -15.881 1.00 62.53 91 ALA A C 1
ATOM 745 O O . ALA A 1 91 ? 6.210 -8.759 -16.426 1.00 62.53 91 ALA A O 1
ATOM 746 N N . GLU A 1 92 ? 8.180 -7.739 -16.190 1.00 61.44 92 GLU A N 1
ATOM 747 C CA . GLU A 1 92 ? 7.938 -6.670 -17.160 1.00 61.44 92 GLU A CA 1
ATOM 748 C C . GLU A 1 92 ? 7.755 -7.199 -18.592 1.00 61.44 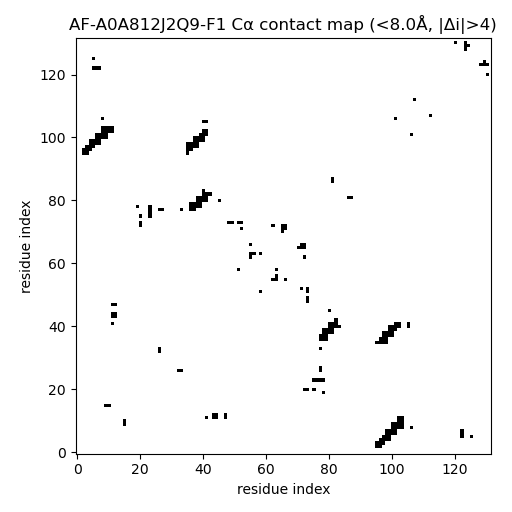92 GLU A C 1
ATOM 750 O O . GLU A 1 92 ? 7.024 -6.592 -19.378 1.00 61.44 92 GLU A O 1
ATOM 755 N N . ALA A 1 93 ? 8.402 -8.307 -18.955 1.00 62.47 93 ALA A N 1
ATOM 756 C CA . ALA A 1 93 ? 8.263 -8.901 -20.283 1.00 62.47 93 ALA A CA 1
ATOM 757 C C . ALA A 1 93 ? 6.935 -9.658 -20.456 1.00 62.47 93 ALA A C 1
ATOM 759 O O . ALA A 1 93 ? 6.427 -9.749 -21.574 1.00 62.47 93 A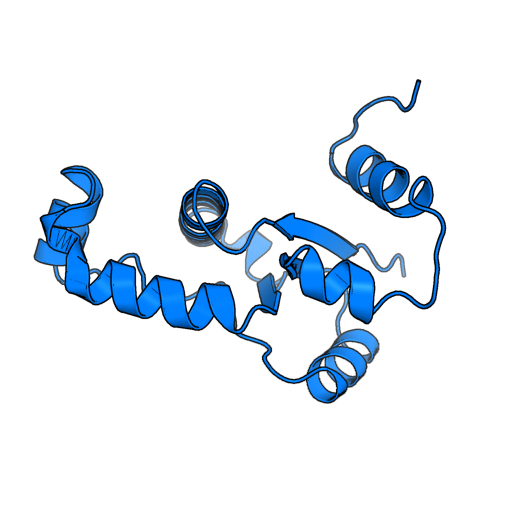LA A O 1
ATOM 760 N N . GLU A 1 94 ? 6.367 -10.167 -19.362 1.00 61.84 94 GLU A N 1
ATOM 761 C CA . GLU A 1 94 ? 5.164 -11.008 -19.370 1.00 61.84 94 GLU A CA 1
ATOM 762 C C . GLU A 1 94 ? 3.888 -10.244 -18.983 1.00 61.84 94 GLU A C 1
ATOM 764 O O . GLU A 1 94 ? 2.789 -10.631 -19.381 1.00 61.84 94 GLU A O 1
ATOM 769 N N . MET A 1 95 ? 4.007 -9.136 -18.244 1.00 63.19 95 MET A N 1
ATOM 770 C CA . MET A 1 95 ? 2.860 -8.383 -17.733 1.00 63.19 95 MET A CA 1
ATOM 771 C C . MET A 1 95 ? 2.388 -7.271 -18.675 1.00 63.19 95 MET A C 1
ATOM 773 O O . MET A 1 95 ? 3.172 -6.484 -19.214 1.00 63.19 95 MET A O 1
ATOM 777 N N . GLY A 1 96 ? 1.060 -7.186 -18.806 1.00 71.31 96 GLY A N 1
ATOM 778 C CA . GLY A 1 96 ? 0.342 -6.109 -19.484 1.00 71.31 96 GLY A CA 1
ATOM 779 C C . GLY A 1 96 ? 0.375 -4.791 -18.700 1.00 71.31 96 GLY A C 1
ATOM 780 O O . GLY A 1 96 ? 1.433 -4.190 -18.513 1.00 71.31 96 GLY A O 1
ATOM 781 N N . ALA A 1 97 ? -0.791 -4.292 -18.288 1.00 77.00 97 ALA A N 1
ATOM 782 C CA . ALA A 1 97 ? -0.870 -3.072 -17.490 1.00 77.00 97 ALA A CA 1
ATOM 783 C C . ALA A 1 97 ? -0.443 -3.337 -16.037 1.00 77.00 97 ALA A C 1
ATOM 785 O O . ALA A 1 97 ? -0.876 -4.319 -15.443 1.00 77.00 97 ALA A O 1
ATOM 786 N N . CYS A 1 98 ? 0.396 -2.473 -15.461 1.00 79.62 98 CYS A N 1
ATOM 787 C CA . CYS A 1 98 ? 0.828 -2.589 -14.065 1.00 79.62 98 CYS A CA 1
ATOM 788 C C . CYS A 1 98 ? 1.133 -1.227 -13.428 1.00 79.62 98 CYS A C 1
ATOM 790 O O . CYS A 1 98 ? 1.445 -0.241 -14.116 1.00 79.62 98 CYS A O 1
ATOM 792 N N . VAL A 1 99 ? 1.058 -1.188 -12.097 1.00 82.38 99 VAL A N 1
ATOM 793 C CA . VAL A 1 99 ? 1.427 -0.026 -11.280 1.00 82.38 99 VAL A CA 1
ATOM 794 C C . VAL A 1 99 ? 2.684 -0.358 -10.493 1.00 82.38 99 VAL A C 1
ATOM 796 O O . VAL A 1 99 ? 2.753 -1.381 -9.819 1.00 82.38 99 VAL A O 1
ATOM 799 N N . VAL A 1 100 ? 3.688 0.511 -10.569 1.00 81.31 100 VAL A N 1
ATOM 800 C CA . VAL A 1 100 ? 4.972 0.326 -9.891 1.00 81.31 100 VAL A CA 1
ATOM 801 C C . VAL A 1 100 ? 5.251 1.540 -9.019 1.00 81.31 100 VAL A C 1
ATOM 803 O O . VAL A 1 100 ? 5.440 2.649 -9.519 1.00 81.31 100 VAL A O 1
ATOM 806 N N . LEU A 1 101 ? 5.299 1.330 -7.708 1.00 81.44 101 LEU A N 1
ATOM 807 C CA . LEU A 1 101 ? 5.764 2.302 -6.731 1.00 81.44 101 LEU A CA 1
ATOM 808 C C . LEU A 1 101 ? 7.255 2.081 -6.506 1.00 81.44 101 LEU A C 1
ATOM 810 O O . LEU A 1 101 ? 7.668 1.055 -5.968 1.00 81.44 101 LEU A O 1
ATOM 814 N N . ALA A 1 102 ? 8.073 3.040 -6.917 1.00 77.88 102 ALA A N 1
ATOM 815 C CA . ALA A 1 102 ? 9.514 2.978 -6.715 1.00 77.88 102 ALA A CA 1
ATOM 816 C C . ALA A 1 102 ? 9.955 4.159 -5.865 1.00 77.88 102 ALA A C 1
ATOM 818 O O . ALA A 1 102 ? 9.451 5.278 -6.030 1.00 77.88 102 ALA A O 1
ATOM 819 N N . ASP A 1 103 ? 10.906 3.913 -4.961 1.00 73.00 103 ASP A N 1
ATOM 820 C CA . ASP A 1 103 ? 11.485 5.028 -4.234 1.00 73.00 103 ASP A CA 1
ATOM 821 C C . ASP A 1 103 ? 12.333 5.918 -5.152 1.00 73.00 103 ASP A C 1
ATOM 823 O O . ASP A 1 103 ? 12.915 5.488 -6.154 1.00 73.00 103 ASP A O 1
ATOM 827 N N . THR A 1 104 ? 12.371 7.208 -4.834 1.00 65.69 104 THR A N 1
ATOM 828 C CA . THR A 1 104 ? 13.103 8.210 -5.620 1.00 65.69 104 THR A CA 1
ATOM 829 C C . THR A 1 104 ? 14.598 7.889 -5.747 1.00 65.69 104 THR A C 1
ATOM 831 O O . THR A 1 104 ? 15.211 8.239 -6.757 1.00 65.69 104 THR A O 1
ATOM 834 N N . VAL A 1 105 ? 15.177 7.167 -4.781 1.00 60.94 105 VAL A N 1
ATOM 835 C CA . VAL A 1 105 ? 16.579 6.718 -4.797 1.00 60.94 105 VAL A CA 1
ATOM 836 C C . VAL A 1 105 ? 16.788 5.612 -5.836 1.00 60.94 105 VAL A C 1
ATOM 838 O O . VAL A 1 105 ? 17.741 5.656 -6.614 1.00 60.94 105 VAL A O 1
ATOM 841 N N . GLN A 1 106 ? 15.877 4.648 -5.919 1.00 58.94 106 GLN A N 1
ATOM 842 C CA . GLN A 1 106 ? 15.910 3.568 -6.891 1.00 58.94 106 GLN A CA 1
ATOM 843 C C . GLN A 1 106 ? 15.615 4.046 -8.304 1.00 58.94 106 GLN A C 1
ATOM 845 O O . GLN A 1 106 ? 16.212 3.519 -9.241 1.00 58.94 106 GLN A O 1
ATOM 850 N N . ILE A 1 107 ? 14.748 5.043 -8.483 1.00 57.78 107 ILE A N 1
ATOM 851 C CA . ILE A 1 107 ? 14.510 5.640 -9.804 1.00 57.78 107 ILE A CA 1
ATOM 852 C C . ILE A 1 107 ? 15.785 6.326 -10.306 1.00 57.78 107 ILE A C 1
ATOM 854 O O . ILE A 1 107 ? 16.149 6.168 -11.472 1.00 57.78 107 ILE A O 1
ATOM 858 N N . HIS A 1 108 ? 16.504 7.021 -9.419 1.00 52.09 108 HIS A N 1
ATOM 859 C CA . HIS A 1 108 ? 17.779 7.655 -9.752 1.00 52.09 108 HIS A CA 1
ATOM 860 C C . HIS A 1 108 ? 18.873 6.633 -10.117 1.00 52.09 108 HIS A C 1
ATOM 862 O O . HIS A 1 108 ? 19.664 6.878 -11.022 1.00 52.09 108 HIS A O 1
ATOM 868 N N . MET A 1 109 ? 18.894 5.473 -9.451 1.00 44.72 109 MET A N 1
ATOM 869 C CA . MET A 1 109 ? 19.863 4.391 -9.694 1.00 44.72 109 MET A CA 1
ATOM 870 C C . MET A 1 109 ? 19.505 3.492 -10.893 1.00 44.72 109 MET A C 1
ATOM 872 O O . MET A 1 109 ? 20.390 2.965 -11.563 1.00 44.72 109 MET A O 1
ATOM 876 N N . SER A 1 110 ? 18.211 3.278 -11.157 1.00 44.78 110 SER A N 1
ATOM 877 C CA . SER A 1 110 ? 17.723 2.319 -12.161 1.00 44.78 110 SER A CA 1
ATOM 878 C C . SER A 1 110 ? 17.563 2.923 -13.549 1.00 44.78 110 SER A C 1
ATOM 880 O O . SER A 1 110 ? 17.544 2.173 -14.528 1.00 44.78 110 SER A O 1
ATOM 882 N N . CYS A 1 111 ? 17.452 4.250 -13.655 1.00 41.69 111 CYS A N 1
ATOM 883 C CA . CYS A 1 111 ? 17.404 4.931 -14.938 1.00 41.69 111 CYS A CA 1
ATOM 884 C C . CYS A 1 111 ? 18.828 5.345 -15.349 1.00 41.69 111 CYS A C 1
ATOM 886 O O . CYS A 1 111 ? 19.413 6.208 -14.693 1.00 41.69 111 CYS A O 1
ATOM 888 N N . PRO A 1 112 ? 19.423 4.768 -16.411 1.00 39.75 112 PRO A N 1
ATOM 889 C CA . PRO A 1 112 ? 20.717 5.219 -16.908 1.00 39.75 112 PRO A CA 1
ATOM 890 C C . PRO A 1 112 ? 20.565 6.654 -17.425 1.00 39.75 112 PRO A C 1
ATOM 892 O O . PRO A 1 112 ? 20.108 6.857 -18.541 1.00 39.75 112 PRO A O 1
ATOM 895 N N . LYS A 1 113 ? 20.881 7.649 -16.583 1.00 37.16 113 LYS A N 1
ATOM 896 C CA . LYS A 1 113 ? 20.913 9.090 -16.896 1.00 37.16 113 LYS A CA 1
ATOM 897 C C . LYS A 1 113 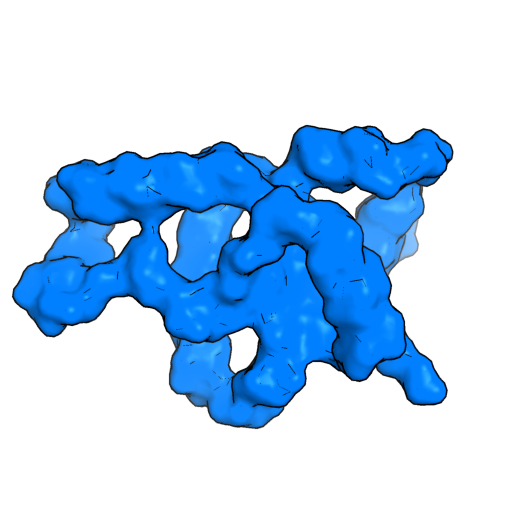? 19.846 9.538 -17.912 1.00 37.16 113 LYS A C 1
ATOM 899 O O . LYS A 1 113 ? 20.177 10.162 -18.917 1.00 37.16 113 LYS A O 1
ATOM 904 N N . SER A 1 114 ? 18.565 9.250 -17.677 1.00 42.91 114 SER A N 1
ATOM 905 C CA . SER A 1 114 ? 17.521 9.952 -18.429 1.00 42.91 114 SER A CA 1
ATOM 906 C C . SER A 1 114 ? 17.358 11.349 -17.825 1.00 42.91 114 SER A C 1
ATOM 908 O O . SER A 1 114 ? 17.243 11.446 -16.598 1.00 42.91 114 SER A O 1
ATOM 910 N N . PRO A 1 115 ? 17.344 12.425 -18.628 1.00 36.72 115 PRO A N 1
ATOM 911 C CA . PRO A 1 115 ? 17.218 13.778 -18.108 1.00 36.72 115 PRO A CA 1
ATOM 912 C C . PRO A 1 115 ? 15.931 13.929 -17.274 1.00 36.72 115 PRO A C 1
ATOM 914 O O . PRO A 1 115 ? 14.909 13.316 -17.600 1.00 36.72 115 PRO A O 1
ATOM 917 N N . PRO A 1 116 ? 15.954 14.746 -16.205 1.00 45.06 116 PRO A N 1
ATOM 918 C CA . PRO A 1 116 ? 14.850 14.887 -15.245 1.00 45.06 116 PRO A CA 1
ATOM 919 C C . PRO A 1 116 ? 13.514 15.334 -15.867 1.00 45.06 116 PRO A C 1
ATOM 921 O O . PRO A 1 116 ? 12.464 15.175 -15.251 1.00 45.06 116 PRO A O 1
ATOM 924 N N . SER A 1 117 ? 13.522 15.819 -17.110 1.00 47.34 117 SER A N 1
ATOM 925 C CA . SER A 1 117 ? 12.3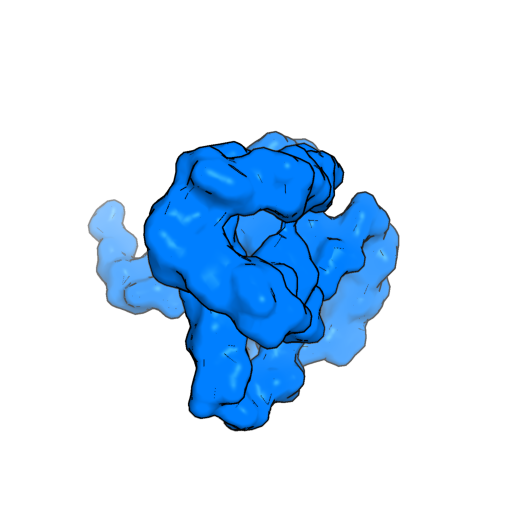32 16.169 -17.891 1.00 47.34 117 SER A CA 1
ATOM 926 C C . SER A 1 117 ? 11.464 14.968 -18.298 1.00 47.34 117 SER A C 1
ATOM 928 O O . SER A 1 117 ? 10.276 15.140 -18.561 1.00 47.34 117 SER A O 1
ATOM 930 N N . PHE A 1 118 ? 12.008 13.747 -18.334 1.00 46.28 118 PHE A N 1
ATOM 931 C CA . PHE A 1 118 ? 11.318 12.593 -18.928 1.00 46.28 118 PHE A CA 1
ATOM 932 C C . PHE A 1 118 ? 10.343 11.885 -17.971 1.00 46.28 118 PHE A C 1
ATOM 934 O O . PHE A 1 118 ? 9.316 11.348 -18.391 1.00 46.28 118 PHE A O 1
ATOM 941 N N . LEU A 1 119 ? 10.646 11.902 -16.671 1.00 47.06 119 LEU A N 1
ATOM 942 C CA . LEU A 1 119 ? 9.817 11.267 -15.644 1.00 47.06 119 LEU A CA 1
ATOM 943 C C . LEU A 1 119 ? 8.547 12.088 -15.369 1.00 47.06 119 LEU A C 1
ATOM 945 O O . LEU A 1 119 ? 7.455 11.526 -15.299 1.00 47.06 119 LEU A O 1
ATOM 949 N N . GLY A 1 120 ? 8.674 13.420 -15.317 1.00 44.28 120 GLY A N 1
ATOM 950 C CA . GLY A 1 120 ? 7.537 14.332 -15.155 1.00 44.28 120 GLY A CA 1
ATOM 951 C C . GLY A 1 120 ? 6.528 14.238 -16.304 1.00 44.28 120 GLY A C 1
ATOM 952 O O . GLY A 1 120 ? 5.323 14.231 -16.066 1.00 44.28 120 GLY A O 1
ATOM 953 N N . GLN A 1 121 ? 7.004 14.057 -17.542 1.00 43.22 121 GLN A N 1
ATOM 954 C CA . GLN A 1 121 ? 6.141 13.908 -18.721 1.00 43.22 121 GLN A CA 1
ATOM 955 C C . GLN A 1 121 ? 5.328 12.609 -18.723 1.00 43.22 121 GLN A C 1
ATOM 957 O O . GLN A 1 121 ? 4.163 12.616 -19.123 1.00 43.22 121 GLN A O 1
ATOM 962 N N . LYS A 1 122 ? 5.899 11.492 -18.252 1.00 44.47 122 LYS A N 1
ATOM 963 C CA . LYS A 1 122 ? 5.155 10.226 -18.133 1.00 44.47 122 LYS A CA 1
ATOM 964 C C . LYS A 1 122 ? 4.106 10.278 -17.024 1.00 44.47 122 LYS A C 1
ATOM 966 O O . LYS A 1 122 ? 3.005 9.782 -17.233 1.00 44.47 122 LYS A O 1
ATOM 971 N N . ILE A 1 123 ? 4.411 10.918 -15.896 1.00 45.66 123 ILE A N 1
ATOM 972 C CA . ILE A 1 123 ? 3.466 11.065 -14.778 1.00 45.66 123 ILE A CA 1
ATOM 973 C C . ILE A 1 123 ? 2.308 11.990 -15.172 1.00 45.66 123 ILE A C 1
ATOM 975 O O . ILE A 1 123 ? 1.151 11.613 -15.007 1.00 45.66 123 ILE A O 1
ATOM 979 N N . ALA A 1 124 ? 2.588 13.145 -15.787 1.00 40.62 124 ALA A N 1
ATOM 980 C CA . ALA A 1 124 ? 1.550 14.062 -16.269 1.00 40.62 124 ALA A CA 1
ATOM 981 C C . ALA A 1 124 ? 0.609 13.398 -17.288 1.00 40.62 124 ALA A C 1
ATOM 983 O O . ALA A 1 124 ? -0.602 13.594 -17.238 1.00 40.62 124 ALA A O 1
ATOM 984 N N . LYS A 1 125 ? 1.151 12.539 -18.161 1.00 41.53 125 LYS A N 1
ATOM 985 C CA . LYS A 1 125 ? 0.372 11.788 -19.153 1.00 41.53 125 LYS A CA 1
ATOM 986 C C . LYS A 1 125 ? -0.509 10.694 -18.541 1.00 41.53 125 LYS A C 1
ATOM 988 O O . LYS A 1 125 ? -1.556 10.397 -19.104 1.00 41.53 125 LYS A O 1
ATOM 993 N N . VAL A 1 126 ? -0.110 10.109 -17.410 1.00 43.38 126 VAL A N 1
ATOM 994 C CA . VAL A 1 126 ? -0.917 9.107 -16.689 1.00 43.38 126 VAL A CA 1
ATOM 995 C C . VAL A 1 126 ? -2.038 9.762 -15.879 1.00 43.38 126 VAL A C 1
ATOM 997 O O . VAL A 1 126 ? -3.138 9.225 -15.828 1.00 43.38 126 VAL A O 1
ATOM 1000 N N . PHE A 1 127 ? -1.792 10.939 -15.303 1.00 40.78 127 PHE A N 1
ATOM 1001 C CA . PHE A 1 127 ? -2.782 11.665 -14.498 1.00 40.78 127 PHE A CA 1
ATOM 1002 C C . PHE A 1 127 ? -3.583 12.727 -15.274 1.00 40.78 127 PHE A C 1
ATOM 1004 O O . PHE A 1 127 ? -4.397 13.431 -14.685 1.00 40.78 127 PHE A O 1
ATOM 1011 N N . GLY A 1 128 ? -3.377 12.852 -16.590 1.00 38.62 128 GLY A N 1
ATOM 1012 C CA . GLY A 1 128 ? -4.127 13.780 -17.445 1.00 38.62 128 GLY A CA 1
ATOM 1013 C C . GLY A 1 128 ? -3.814 15.264 -17.216 1.00 38.62 128 GLY A C 1
ATOM 1014 O O . GLY A 1 128 ? -4.611 16.119 -17.598 1.00 38.62 128 GLY A O 1
ATOM 1015 N N . TYR A 1 129 ? -2.670 15.594 -16.611 1.00 37.12 129 TYR A N 1
ATOM 1016 C CA . TYR A 1 129 ? -2.262 16.984 -16.421 1.00 37.12 129 TYR A CA 1
ATOM 1017 C C . TYR A 1 129 ? -1.694 17.562 -17.729 1.00 37.12 129 TYR A C 1
ATOM 1019 O O . TYR A 1 129 ? -0.818 16.937 -18.338 1.00 37.12 129 TYR A O 1
ATOM 1027 N N . PRO A 1 130 ? -2.145 18.749 -18.176 1.00 33.84 130 PRO A N 1
ATOM 1028 C CA . PRO A 1 130 ? -1.553 19.415 -19.327 1.00 33.84 130 PRO A CA 1
ATOM 1029 C C . PRO A 1 130 ? -0.107 19.806 -19.002 1.00 33.84 130 PRO A C 1
ATOM 1031 O O . PRO A 1 130 ? 0.167 20.471 -18.005 1.00 33.84 130 PRO A O 1
ATOM 1034 N N . LEU A 1 131 ? 0.821 19.355 -19.845 1.00 48.19 131 LEU A N 1
ATOM 1035 C CA . LEU A 1 131 ? 2.223 19.760 -19.801 1.00 48.19 131 LEU A CA 1
ATOM 1036 C C . LEU A 1 131 ? 2.323 21.185 -20.361 1.00 48.19 131 LEU A C 1
ATOM 1038 O O . LEU A 1 131 ? 2.119 21.374 -21.560 1.00 48.19 131 LEU A O 1
ATOM 1042 N N . SER A 1 132 ? 2.583 22.165 -19.493 1.00 44.91 132 SER A N 1
ATOM 1043 C CA . SER A 1 132 ? 2.926 23.549 -19.860 1.00 44.91 132 SER A CA 1
ATOM 1044 C C . SER A 1 132 ? 4.419 23.701 -20.106 1.00 44.91 132 SER A C 1
ATOM 1046 O O . SER A 1 132 ? 5.174 23.225 -19.224 1.00 44.91 132 SER A O 1
#

Secondary structure (DSSP, 8-state):
----EEEEEE-SSSHHHHHHHHHHHHHHH-GGGGGS-EEEE-HHHHHHHHHHHHTGGGS-HHHHHHHHTT--TTS-SSEEE---HHHHHHHHHH-SSEEEEEEHHHHHHHSSS--THHHHHHHHHHHT----

Organism: NCBI:txid878477

InterPro domains:
  IPR022712 Beta-Casp domain [PF10996] (16-103)
  IPR022712 Beta-Casp domain [SM01027] (16-123)
  IPR036866 Ribonuclease Z/Hydroxyacylglutathione hydrolase-like [SSF56281] (6-104)
  IPR050698 RNA Processing Metallo-Beta-Lactamase [PTHR11203] (5-108)

Nearest PDB structures (foldseek):
  6q5a-assembly1_A  TM=9.057E-01  e=2.009E-09  Cryptosporidium hominis
  6m8q-assembly1_A  TM=9.032E-01  e=2.631E-07  Homo sapiens
  3iek-assembly4_D  TM=7.544E-01  e=3.924E-05  Thermus thermophilus HB8
  3ie1-assembly4_D  TM=8.421E-01  e=2.422E-04  Thermus thermophilus HB8
  3ie2-assembly3_C  TM=6.736E-01  e=2.584E-04  Thermus thermophilus HB8

pLDDT: mean 70.91, std 16.49, range [33.84, 90.06]

Mean predicted aligned error: 10.9 Å

Radius of gyration: 15.94 Å; Cα contacts (8 Å, |Δi|>4): 134; chains: 1; bounding box: 34×35×46 Å

Foldseek 3Di:
DDQAEAEAADALDDVVLVVLLVVLVVCVVDVVCLLAAAEEADPSNVVVLVVCQVVVVVDDPVQVVCVVVVNNSSPRPRYYYDPDPVVVVVCSVVDGYYYYYYYPVCVVVVDPPDDPVPNVVSNCVVVVNDDD